Protein AF-A0AAE1IYV1-F1 (afdb_monomer_lite)

Secondary structure (DSSP, 8-state):
---EE--TT--TTGGGTS--HHHHHHHHHS---SS-PPPPSS--HHHHHHHHHH---HHHHS--SSEEE-TTT--EEETT---GGG--S--HHHHHHHTT--------GGGGHHHHHHHHH-TTSHHHHHHHHHHHHHHHHHHHHHHTTT--BEE-PPP----S------------B--

pLDDT: mean 78.92, std 19.43, range [24.09, 95.06]

Radius of gyration: 17.08 Å; chains: 1; bounding box: 41×39×44 Å

Foldseek 3Di:
DEDEDEQPALAPCLPVLDPLVVVVVCVVLWPDDPHAFDAAPPLADPQRVLCVFFVDHCVQQQPHHQWDADPPPRDIDHVPDDDCVRGDGAGNQRVQVVVVHHDDDDDDPLSHVLVVCCVVPNCNDPVSSVSSVVVSVVVVVVVVVCVVVLDWYFYHYHHGDPDDDDDDDRDDDGMTRHD

Organism: NCBI:txid499986

Sequence (179 aa):
MVLLISSDGFRFGYIFKTCTPIIHRLIANGTKTETGLILVFPSLTFPNHYTIVTSLCPTFHGITNNNFVDPQTSGFFSMAGHETKWWLGEPLSETLINSGLKAATYFWPDSEDHDHQGHKVGPDDPETTKAIAGIAKMIRRLIRGLELTGQMVCLQILKFPVSSNFTLYSVFKNFCVYW

Structure (mmCIF, N/CA/C/O backbone):
data_AF-A0AAE1IYV1-F1
#
_entry.id   AF-A0AAE1IYV1-F1
#
loop_
_atom_site.group_PDB
_atom_site.id
_atom_site.type_symbol
_atom_site.label_atom_id
_atom_site.label_alt_id
_atom_site.label_comp_id
_atom_site.label_asym_id
_atom_site.label_entity_id
_atom_site.label_seq_id
_atom_site.pdbx_PDB_ins_code
_atom_site.Cartn_x
_atom_site.Cartn_y
_atom_site.Cartn_z
_atom_site.occupancy
_atom_site.B_iso_or_equiv
_atom_site.auth_seq_id
_atom_site.auth_comp_id
_atom_site.auth_asym_id
_atom_site.auth_atom_id
_atom_site.pdbx_PDB_model_num
ATOM 1 N N . MET A 1 1 ? -15.039 13.092 0.451 1.00 71.94 1 MET A N 1
ATOM 2 C CA . MET A 1 1 ? -13.572 12.901 0.478 1.00 71.94 1 MET A CA 1
ATOM 3 C C . MET A 1 1 ? -13.298 11.411 0.502 1.00 71.94 1 MET A C 1
ATOM 5 O O . MET A 1 1 ? -14.019 10.710 1.197 1.00 71.94 1 MET A O 1
ATOM 9 N N . VAL A 1 2 ? -12.313 10.935 -0.255 1.00 78.00 2 VAL A N 1
ATOM 10 C CA . VAL A 1 2 ? -11.835 9.549 -0.175 1.00 78.00 2 VAL A CA 1
ATOM 11 C C . VAL A 1 2 ? -10.428 9.596 0.398 1.00 78.00 2 VAL A C 1
ATOM 13 O O . VAL A 1 2 ? -9.603 10.372 -0.074 1.00 78.00 2 VAL A O 1
ATOM 16 N N . LEU A 1 3 ? -10.176 8.793 1.426 1.00 80.31 3 LEU A N 1
ATOM 17 C CA . LEU A 1 3 ? -8.849 8.606 1.995 1.00 80.31 3 LEU A CA 1
ATOM 18 C C . LEU A 1 3 ? -8.496 7.137 1.843 1.00 80.31 3 LEU A C 1
ATOM 20 O O . LEU A 1 3 ? -9.166 6.319 2.463 1.00 80.31 3 LEU A O 1
ATOM 24 N N . LEU A 1 4 ? -7.481 6.841 1.032 1.00 81.25 4 LEU A N 1
ATOM 25 C CA . LEU A 1 4 ? -6.903 5.511 0.878 1.00 81.25 4 LEU A CA 1
ATOM 26 C C . LEU A 1 4 ? -5.701 5.395 1.817 1.00 81.25 4 LEU A C 1
ATOM 28 O O . LEU A 1 4 ? -4.737 6.145 1.690 1.00 81.25 4 LEU A O 1
ATOM 32 N N . ILE A 1 5 ? -5.767 4.464 2.763 1.00 82.75 5 ILE A N 1
ATOM 33 C CA . ILE A 1 5 ? -4.672 4.176 3.695 1.00 82.75 5 ILE A CA 1
ATOM 34 C C . ILE A 1 5 ? -4.176 2.778 3.379 1.00 82.75 5 ILE A C 1
ATOM 36 O O . ILE A 1 5 ? -4.977 1.850 3.435 1.00 82.75 5 ILE A O 1
ATOM 40 N N . SER A 1 6 ? -2.881 2.655 3.098 1.00 82.69 6 SER A N 1
ATOM 41 C CA . SER A 1 6 ? -2.164 1.384 3.029 1.00 82.69 6 SER A CA 1
ATOM 42 C C . SER A 1 6 ? -1.228 1.261 4.231 1.00 82.69 6 SER A C 1
ATOM 44 O O . SER A 1 6 ? -0.687 2.260 4.704 1.00 82.69 6 SER A O 1
ATOM 46 N N . SER A 1 7 ? -1.050 0.042 4.726 1.00 85.62 7 SER A N 1
ATOM 47 C CA . SER A 1 7 ? -0.043 -0.301 5.727 1.00 85.62 7 SER A CA 1
ATOM 48 C C . SER A 1 7 ? 0.743 -1.484 5.179 1.00 85.62 7 SER A C 1
ATOM 50 O O . SER A 1 7 ? 0.174 -2.567 4.995 1.00 85.62 7 SER A O 1
ATOM 52 N N . ASP A 1 8 ? 2.010 -1.242 4.844 1.00 83.62 8 ASP A N 1
ATOM 53 C CA . ASP A 1 8 ? 2.853 -2.229 4.168 1.00 83.62 8 ASP A CA 1
ATOM 54 C C . ASP A 1 8 ? 3.079 -3.446 5.062 1.00 83.62 8 ASP A C 1
ATOM 56 O O . ASP A 1 8 ? 3.122 -3.297 6.267 1.00 83.62 8 ASP A O 1
ATOM 60 N N . GLY A 1 9 ? 3.140 -4.663 4.539 1.00 80.94 9 GLY A N 1
ATOM 61 C CA . GLY A 1 9 ? 3.313 -5.866 5.367 1.00 80.94 9 GLY A CA 1
ATOM 62 C C . GLY A 1 9 ? 2.177 -6.221 6.348 1.00 80.94 9 GLY A C 1
ATOM 63 O O . GLY A 1 9 ? 2.358 -7.114 7.183 1.00 80.94 9 GLY A O 1
ATOM 64 N N . PHE A 1 10 ? 0.994 -5.577 6.314 1.00 85.56 10 PHE A N 1
ATOM 65 C CA . PHE A 1 10 ? -0.089 -5.847 7.289 1.00 85.56 10 PHE A CA 1
ATOM 66 C C . PHE A 1 10 ? -0.811 -7.188 7.042 1.00 85.56 10 PHE A C 1
ATOM 68 O O . PHE A 1 10 ? -1.956 -7.276 6.595 1.00 85.56 10 PHE A O 1
ATOM 75 N N . ARG A 1 11 ? -0.143 -8.292 7.367 1.00 83.50 11 ARG A N 1
ATOM 76 C CA . ARG A 1 11 ? -0.630 -9.649 7.109 1.00 83.50 11 ARG A CA 1
ATOM 77 C C . ARG A 1 11 ? -2.005 -9.925 7.737 1.00 83.50 11 ARG A C 1
ATOM 79 O O . ARG A 1 11 ? -2.317 -9.540 8.865 1.00 83.50 11 ARG A O 1
ATOM 86 N N . PHE A 1 12 ? -2.821 -10.697 7.014 1.00 79.69 12 PHE A N 1
ATOM 87 C CA . PHE A 1 12 ? -4.088 -11.210 7.535 1.00 79.69 12 PHE A CA 1
ATOM 88 C C . PHE A 1 12 ? -3.870 -11.958 8.858 1.00 79.69 12 PHE A C 1
ATOM 90 O O . PHE A 1 12 ? -2.997 -12.817 8.966 1.00 79.69 12 PHE A O 1
ATOM 97 N N . GLY A 1 13 ? -4.680 -11.623 9.858 1.00 83.38 13 GLY A N 1
ATOM 98 C CA . GLY A 1 13 ? -4.552 -12.145 11.215 1.00 83.38 13 GLY A CA 1
ATOM 99 C C . GLY A 1 13 ? -3.834 -11.204 12.184 1.00 83.38 13 GLY A C 1
ATOM 100 O O . GLY A 1 13 ? -4.029 -11.337 13.388 1.00 83.38 13 GLY A O 1
ATOM 101 N N . TYR A 1 14 ? -3.099 -10.193 11.701 1.00 86.62 14 TYR A N 1
ATOM 102 C CA . TYR A 1 14 ? -2.454 -9.198 12.573 1.00 86.62 14 TYR A CA 1
ATOM 103 C C . TYR A 1 14 ? -3.460 -8.413 13.418 1.00 86.62 14 TYR A C 1
ATOM 105 O O . TYR A 1 14 ? -3.175 -8.096 14.570 1.00 86.62 14 TYR A O 1
ATOM 113 N N . ILE A 1 15 ? -4.681 -8.214 12.910 1.00 85.69 15 ILE A N 1
ATOM 114 C CA . ILE A 1 15 ? -5.788 -7.623 13.678 1.00 85.69 15 ILE A CA 1
ATOM 115 C C . ILE A 1 15 ? -6.125 -8.399 14.963 1.00 85.69 15 ILE A C 1
ATOM 117 O O . ILE A 1 15 ? -6.674 -7.807 15.885 1.00 85.69 15 ILE A O 1
ATOM 121 N N . PHE A 1 16 ? -5.789 -9.692 15.035 1.00 86.88 16 PHE A N 1
ATOM 122 C CA . PHE A 1 16 ? -6.057 -10.559 16.187 1.00 86.88 16 PHE A CA 1
ATOM 123 C C . PHE A 1 16 ? -4.833 -10.768 17.089 1.00 86.88 16 PHE A C 1
ATOM 125 O O . PHE A 1 16 ? -4.967 -11.370 18.150 1.00 86.88 16 PHE A O 1
ATOM 132 N N . LYS A 1 17 ? -3.644 -10.281 16.700 1.00 86.56 17 LYS A N 1
ATOM 133 C CA . LYS A 1 17 ? -2.409 -10.448 17.491 1.00 86.56 17 LYS A CA 1
ATOM 134 C C . LYS A 1 17 ? -2.352 -9.559 18.722 1.00 86.56 17 LYS A C 1
ATOM 136 O O . LYS A 1 17 ? -1.657 -9.862 19.683 1.00 86.56 17 LYS A O 1
ATOM 141 N N . THR A 1 18 ? -3.055 -8.437 18.681 1.00 89.19 18 THR A N 1
ATOM 142 C CA . THR A 1 18 ? -3.088 -7.467 19.769 1.00 89.19 18 THR A CA 1
ATOM 143 C C . THR A 1 18 ? -4.432 -6.759 19.796 1.00 89.19 18 THR A C 1
ATOM 145 O O . THR A 1 18 ? -5.209 -6.812 18.841 1.00 89.19 18 THR A O 1
ATOM 148 N N . CYS A 1 19 ? -4.722 -6.082 20.901 1.00 88.50 19 CYS A N 1
ATOM 149 C CA . CYS A 1 19 ? -5.955 -5.328 21.051 1.00 88.50 19 CYS A CA 1
ATOM 150 C C . CYS A 1 19 ? -5.951 -4.120 20.099 1.00 88.50 19 CYS A C 1
ATOM 152 O O . CYS A 1 19 ? -5.308 -3.099 20.356 1.00 88.50 19 CYS A O 1
ATOM 154 N N . THR A 1 20 ? -6.705 -4.218 19.000 1.00 87.31 20 THR A N 1
ATOM 155 C CA . THR A 1 20 ? -6.838 -3.161 17.984 1.00 87.31 20 THR A CA 1
ATOM 156 C C . THR A 1 20 ? -8.271 -2.608 17.926 1.00 87.31 20 THR A C 1
ATOM 158 O O . THR A 1 20 ? -8.951 -2.687 16.903 1.00 87.31 20 THR A O 1
ATOM 161 N N . PRO A 1 21 ? -8.795 -1.994 19.005 1.00 89.00 21 PRO A N 1
ATOM 162 C CA . PRO A 1 21 ? -10.225 -1.697 19.112 1.00 89.00 21 PRO A CA 1
ATOM 163 C C . PRO A 1 21 ? -10.695 -0.652 18.091 1.00 89.00 21 PRO A C 1
ATOM 165 O O . PRO A 1 21 ? -11.855 -0.666 17.699 1.00 89.00 21 PRO A O 1
ATOM 168 N N . ILE A 1 22 ? -9.805 0.228 17.610 1.00 86.25 22 ILE A N 1
ATOM 169 C CA . ILE A 1 22 ? -10.142 1.143 16.512 1.00 86.25 22 ILE A CA 1
ATOM 170 C C . ILE A 1 22 ? -10.382 0.387 15.201 1.00 86.25 22 ILE A C 1
ATOM 172 O O . ILE A 1 22 ? -11.335 0.694 14.495 1.00 86.25 22 ILE A O 1
ATOM 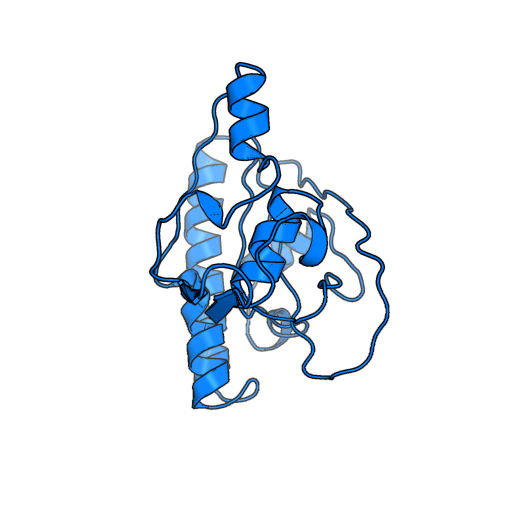176 N N . ILE A 1 23 ? -9.559 -0.622 14.903 1.00 84.19 23 ILE A N 1
ATOM 177 C CA . ILE A 1 23 ? -9.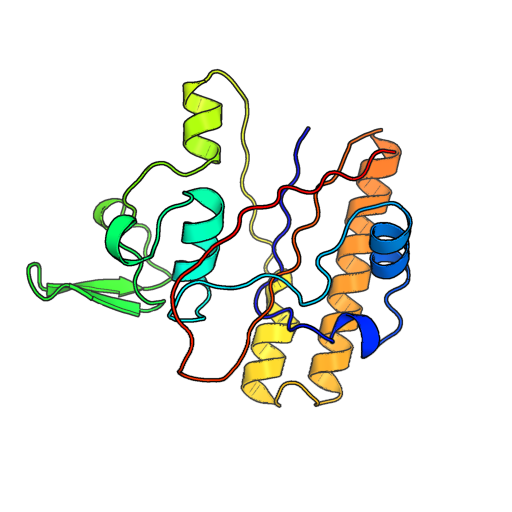681 -1.435 13.693 1.00 84.19 23 ILE A CA 1
ATOM 178 C C . ILE A 1 23 ? -10.941 -2.294 13.798 1.00 84.19 23 ILE A C 1
ATOM 180 O O . ILE A 1 23 ? -11.731 -2.327 12.861 1.00 84.19 23 ILE A O 1
ATOM 184 N N . HIS A 1 24 ? -11.202 -2.901 14.959 1.00 86.38 24 HIS A N 1
ATOM 185 C CA . HIS A 1 24 ? -12.451 -3.629 15.194 1.00 86.38 24 HIS A CA 1
ATOM 186 C C . HIS A 1 24 ? -13.691 -2.740 15.070 1.00 86.38 24 HIS A C 1
ATOM 188 O O . HIS A 1 24 ? -14.672 -3.171 14.474 1.00 86.38 24 HIS A O 1
ATOM 194 N N . ARG A 1 25 ? -13.645 -1.494 15.557 1.00 86.38 25 ARG A N 1
ATOM 195 C CA . ARG A 1 25 ? -14.738 -0.528 15.370 1.00 86.38 25 ARG A CA 1
ATOM 196 C C . ARG A 1 25 ? -14.950 -0.196 13.891 1.00 86.38 25 ARG A C 1
ATOM 198 O O . ARG A 1 25 ? -16.089 -0.160 13.444 1.00 86.38 25 ARG A O 1
ATOM 205 N N . LEU A 1 26 ? -13.872 0.012 13.130 1.00 83.81 26 LEU A N 1
ATOM 206 C CA . LEU A 1 26 ? -13.947 0.245 11.681 1.00 83.81 26 LEU A CA 1
ATOM 207 C C . LEU A 1 26 ? -14.519 -0.964 10.933 1.00 83.81 26 LEU A C 1
ATOM 209 O O . LEU A 1 26 ? -15.291 -0.786 10.002 1.00 83.81 26 LEU A O 1
ATOM 213 N N . ILE A 1 27 ? -14.177 -2.182 11.357 1.00 83.50 27 ILE A N 1
ATOM 214 C CA . ILE A 1 27 ? -14.740 -3.418 10.801 1.00 83.50 27 ILE A CA 1
ATOM 215 C C . ILE A 1 27 ? -16.230 -3.541 11.140 1.00 83.50 27 ILE A C 1
ATOM 217 O O . ILE A 1 27 ? -17.011 -3.894 10.266 1.00 83.50 27 ILE A O 1
ATOM 221 N N . ALA A 1 28 ? -16.619 -3.268 12.389 1.00 85.44 28 ALA A N 1
ATOM 222 C CA . ALA A 1 28 ? -17.998 -3.413 12.858 1.00 85.44 28 ALA A CA 1
ATOM 223 C C . ALA A 1 28 ? -18.953 -2.402 12.210 1.00 85.44 28 ALA A C 1
ATOM 225 O O . ALA A 1 28 ? -20.087 -2.748 11.896 1.00 85.44 28 ALA A O 1
ATOM 226 N N . ASN A 1 29 ? -18.481 -1.173 11.990 1.00 83.06 29 ASN A N 1
ATOM 227 C CA . ASN A 1 29 ? -19.274 -0.113 11.367 1.00 83.06 29 ASN A CA 1
ATOM 228 C C . ASN A 1 29 ? -19.102 -0.061 9.843 1.00 83.06 29 ASN A C 1
ATOM 230 O O . ASN A 1 29 ? -19.766 0.726 9.178 1.00 83.06 29 ASN A O 1
ATOM 234 N N . GLY A 1 30 ? -18.188 -0.861 9.298 1.00 78.88 30 GLY A N 1
ATOM 235 C CA . GLY A 1 30 ? -17.773 -0.812 7.907 1.00 78.88 30 GLY A CA 1
ATOM 236 C C . GLY A 1 30 ? -17.953 -2.126 7.173 1.00 78.88 30 GLY A C 1
ATOM 237 O O . GLY A 1 30 ? -18.760 -2.976 7.537 1.00 78.88 30 GLY A O 1
ATOM 238 N N . THR A 1 31 ? -17.171 -2.299 6.109 1.00 77.06 31 THR A N 1
ATOM 239 C CA . THR A 1 31 ? -17.090 -3.574 5.394 1.00 77.06 31 THR A CA 1
ATOM 240 C C . THR A 1 31 ? -15.667 -4.106 5.438 1.00 77.06 31 THR A C 1
ATOM 242 O O . THR A 1 31 ? -14.702 -3.347 5.371 1.00 77.06 31 THR A O 1
ATOM 245 N N . LYS A 1 32 ? -15.536 -5.429 5.532 1.00 76.88 32 LYS A N 1
ATOM 246 C CA . LYS A 1 32 ? -14.260 -6.137 5.424 1.00 76.88 32 LYS A CA 1
ATOM 247 C C . LYS A 1 32 ? -14.365 -7.275 4.418 1.00 76.88 32 LYS A C 1
ATOM 249 O O . LYS A 1 32 ? -15.438 -7.839 4.212 1.00 76.88 32 LYS A O 1
ATOM 254 N N . THR A 1 33 ? -13.232 -7.662 3.848 1.00 76.25 33 THR A N 1
ATOM 255 C CA . THR A 1 33 ? -13.120 -8.940 3.145 1.00 76.25 33 THR A CA 1
ATOM 256 C C . THR A 1 33 ? -13.034 -10.083 4.157 1.00 76.25 33 THR A C 1
ATOM 258 O O . THR A 1 33 ? -12.478 -9.931 5.248 1.00 76.25 33 THR A O 1
ATOM 261 N N . GLU A 1 34 ? -13.598 -11.241 3.816 1.00 73.50 34 GLU A N 1
ATOM 262 C CA . GLU A 1 34 ? -13.577 -12.417 4.693 1.00 73.50 34 GLU A CA 1
ATOM 263 C C . GLU A 1 34 ? -12.158 -12.984 4.842 1.00 73.50 34 GLU A C 1
ATOM 265 O O . GLU A 1 34 ? -11.707 -13.261 5.952 1.00 73.50 34 GLU A O 1
ATOM 270 N N . THR A 1 35 ? -11.426 -13.065 3.728 1.00 72.88 35 THR A N 1
ATOM 271 C CA . THR A 1 35 ? -10.120 -13.739 3.620 1.00 72.88 35 THR A CA 1
ATOM 272 C C . THR A 1 35 ? -8.941 -12.787 3.370 1.00 72.88 35 THR A C 1
ATOM 274 O O . THR A 1 35 ? -7.861 -13.221 2.938 1.00 72.88 35 THR A O 1
ATOM 277 N N . GLY A 1 36 ? -9.139 -11.486 3.603 1.00 73.62 36 GLY A N 1
ATOM 278 C CA . GLY A 1 36 ? -8.183 -10.434 3.246 1.00 73.62 36 GLY A CA 1
ATOM 279 C C . GLY A 1 36 ? -8.173 -10.102 1.746 1.00 73.62 36 GLY A C 1
ATOM 280 O O . GLY A 1 36 ? -8.914 -10.690 0.958 1.00 73.62 36 GLY A O 1
ATOM 281 N N . LEU A 1 37 ? -7.345 -9.131 1.356 1.00 75.69 37 LEU A N 1
ATOM 282 C CA . LEU A 1 37 ? -7.116 -8.760 -0.047 1.00 75.69 37 LEU A CA 1
ATOM 283 C C . LEU A 1 37 ? -6.256 -9.815 -0.765 1.00 75.69 37 LEU A C 1
ATOM 285 O O . LEU A 1 37 ? -5.375 -10.401 -0.146 1.00 75.69 37 LEU A O 1
ATOM 289 N N . ILE A 1 38 ? -6.475 -10.055 -2.057 1.00 81.44 38 ILE A N 1
ATOM 290 C CA . ILE A 1 38 ? -5.591 -10.899 -2.879 1.00 81.44 38 ILE A CA 1
ATOM 291 C C . ILE A 1 38 ? -4.633 -9.983 -3.647 1.00 81.44 38 ILE A C 1
ATOM 293 O O . ILE A 1 38 ? -5.079 -9.067 -4.332 1.00 81.44 38 ILE A O 1
ATOM 297 N N . LEU A 1 39 ? -3.331 -10.224 -3.492 1.00 76.94 39 LEU A N 1
ATOM 298 C CA . LEU A 1 39 ? -2.262 -9.470 -4.144 1.00 76.94 39 LEU A CA 1
ATOM 299 C C . LEU A 1 39 ? -1.995 -9.970 -5.563 1.00 76.94 39 LEU A C 1
ATOM 301 O O . LEU A 1 39 ? -2.292 -11.120 -5.898 1.00 76.94 39 LEU A O 1
ATOM 305 N N . VAL A 1 40 ? -1.364 -9.117 -6.364 1.00 85.19 40 VAL A N 1
ATOM 306 C CA . VAL A 1 40 ? -0.709 -9.555 -7.596 1.00 85.19 40 VAL A CA 1
ATOM 307 C C . VAL A 1 40 ? 0.640 -10.189 -7.268 1.00 85.19 40 VAL A C 1
ATOM 309 O O . VAL A 1 40 ? 1.281 -9.869 -6.264 1.00 85.19 40 VAL A O 1
ATOM 312 N N . PHE A 1 41 ? 1.081 -11.101 -8.130 1.00 85.38 41 PHE A N 1
ATOM 313 C CA . PHE A 1 41 ? 2.427 -11.648 -8.053 1.00 85.38 41 PHE A CA 1
ATOM 314 C C . PHE A 1 41 ? 3.425 -10.716 -8.769 1.00 85.38 41 PHE A C 1
ATOM 316 O O . PHE A 1 41 ? 3.126 -10.284 -9.885 1.00 85.38 41 PHE A O 1
ATOM 323 N N . PRO A 1 42 ? 4.611 -10.442 -8.188 1.00 88.94 42 PRO A N 1
ATOM 324 C CA . PRO A 1 42 ? 5.091 -10.904 -6.880 1.00 88.94 42 PRO A CA 1
ATOM 325 C C . PRO A 1 42 ? 4.491 -10.106 -5.710 1.00 88.94 42 PRO A C 1
ATOM 327 O O . PRO A 1 42 ? 4.161 -8.931 -5.854 1.00 88.94 42 PRO A O 1
ATOM 330 N N . SER A 1 43 ? 4.391 -10.728 -4.529 1.00 85.44 43 SER A N 1
ATOM 331 C CA . SER A 1 43 ? 3.856 -10.117 -3.299 1.00 85.44 43 SER A CA 1
ATOM 332 C C . SER A 1 43 ? 4.854 -9.147 -2.646 1.00 85.44 43 SER A C 1
ATOM 334 O O . SER A 1 43 ? 5.287 -9.357 -1.514 1.00 85.44 43 SER A O 1
ATOM 336 N N . LEU A 1 44 ? 5.258 -8.122 -3.394 1.00 88.31 44 LEU A N 1
ATOM 337 C CA . LEU A 1 44 ? 6.210 -7.083 -2.998 1.00 88.31 44 LEU A CA 1
ATOM 338 C C . LEU A 1 44 ? 5.525 -5.717 -2.903 1.00 88.31 44 LEU A C 1
ATOM 340 O O . LEU A 1 44 ? 4.515 -5.488 -3.579 1.00 88.31 44 LEU A O 1
ATOM 344 N N . THR A 1 45 ? 6.112 -4.816 -2.111 1.00 86.81 45 THR A N 1
ATOM 345 C CA . THR A 1 45 ? 5.610 -3.464 -1.831 1.00 86.81 45 THR A CA 1
ATOM 346 C C . THR A 1 45 ? 5.240 -2.699 -3.097 1.00 86.81 45 THR A C 1
ATOM 348 O O . THR A 1 45 ? 4.058 -2.442 -3.327 1.00 86.81 45 THR A O 1
ATOM 351 N N . PHE A 1 46 ? 6.217 -2.339 -3.933 1.00 90.12 46 PHE A N 1
ATOM 352 C CA . PHE A 1 46 ? 6.005 -1.416 -5.050 1.00 90.12 46 PHE A CA 1
ATOM 353 C C . PHE A 1 46 ? 5.083 -1.986 -6.137 1.00 90.12 46 PHE A C 1
ATOM 355 O O . PHE A 1 46 ? 4.142 -1.285 -6.516 1.00 90.12 46 PHE A O 1
ATOM 362 N N . PRO A 1 47 ? 5.252 -3.248 -6.592 1.00 91.19 47 PRO A N 1
ATOM 363 C CA . PRO A 1 47 ? 4.327 -3.852 -7.548 1.00 91.19 47 PRO A CA 1
ATOM 364 C C . PRO A 1 47 ? 2.870 -3.817 -7.071 1.00 91.19 47 PRO A C 1
ATOM 366 O O . PRO A 1 47 ? 1.987 -3.418 -7.825 1.00 91.19 47 PRO A O 1
ATOM 369 N N . ASN A 1 48 ? 2.604 -4.151 -5.803 1.00 88.94 48 ASN A N 1
ATOM 370 C CA . ASN A 1 48 ? 1.233 -4.193 -5.287 1.00 88.94 48 ASN A CA 1
ATOM 371 C C . ASN A 1 48 ? 0.646 -2.812 -4.995 1.00 88.94 48 ASN A C 1
ATOM 373 O O . ASN A 1 48 ? -0.510 -2.563 -5.338 1.00 88.94 48 ASN A O 1
ATOM 377 N N . HIS A 1 49 ? 1.419 -1.900 -4.400 1.00 87.94 49 HIS A N 1
ATOM 378 C CA . HIS A 1 49 ? 0.953 -0.533 -4.163 1.00 87.94 49 HIS A CA 1
ATOM 379 C C . HIS A 1 49 ? 0.613 0.162 -5.482 1.00 87.94 49 HIS A C 1
ATOM 381 O O . HIS A 1 49 ? -0.422 0.826 -5.574 1.00 87.94 49 HIS A O 1
ATOM 387 N N . TYR A 1 50 ? 1.429 -0.047 -6.519 1.00 91.69 50 TYR A N 1
ATOM 388 C CA . TYR A 1 50 ? 1.178 0.551 -7.822 1.00 91.69 50 TYR A CA 1
ATOM 389 C C . TYR A 1 50 ? 0.001 -0.106 -8.556 1.00 91.69 50 TYR A C 1
ATOM 391 O O . TYR A 1 50 ? -0.826 0.602 -9.132 1.00 91.69 50 TYR A O 1
ATOM 399 N N . THR A 1 51 ? -0.173 -1.427 -8.438 1.00 90.00 51 THR A N 1
ATOM 400 C CA . THR A 1 51 ? -1.389 -2.122 -8.902 1.00 90.00 51 THR A CA 1
ATOM 401 C C . THR A 1 51 ? -2.657 -1.539 -8.274 1.00 90.00 51 THR A C 1
ATOM 403 O O . THR A 1 51 ? -3.638 -1.315 -8.978 1.00 90.00 51 THR A O 1
ATOM 406 N N . ILE A 1 52 ? -2.666 -1.262 -6.964 1.00 88.31 52 ILE A N 1
ATOM 407 C CA . ILE A 1 52 ? -3.859 -0.738 -6.274 1.00 88.31 52 ILE A CA 1
ATOM 408 C C . ILE A 1 52 ? -4.283 0.616 -6.843 1.00 88.31 52 ILE A C 1
ATOM 410 O O . ILE A 1 52 ? -5.476 0.858 -7.013 1.00 88.31 52 ILE A O 1
ATOM 414 N N . VAL A 1 53 ? -3.322 1.492 -7.139 1.00 89.69 53 VAL A N 1
ATOM 415 C CA . VAL A 1 53 ? -3.629 2.849 -7.610 1.00 89.69 53 VAL A CA 1
ATOM 416 C C . VAL A 1 53 ? -3.828 2.938 -9.121 1.00 89.69 53 VAL A C 1
ATOM 418 O O . VAL A 1 53 ? -4.451 3.892 -9.562 1.00 89.69 53 VAL A O 1
ATOM 421 N N . THR A 1 54 ? -3.351 1.974 -9.913 1.00 90.38 54 THR A N 1
ATOM 422 C CA . THR A 1 54 ? -3.507 1.972 -11.387 1.00 90.38 54 THR A CA 1
ATOM 423 C C . THR A 1 54 ? -4.555 0.983 -11.894 1.00 90.38 54 THR A C 1
ATOM 425 O O . THR A 1 54 ? -4.994 1.078 -13.034 1.00 90.38 54 THR A O 1
ATOM 428 N N . SER A 1 55 ? -4.957 0.007 -11.075 1.00 91.12 55 SER A N 1
ATOM 429 C CA . SER A 1 55 ? -5.744 -1.164 -11.498 1.00 91.12 55 SER A CA 1
ATOM 430 C C . SER A 1 55 ? -5.091 -2.035 -12.581 1.00 91.12 55 SER A C 1
ATOM 432 O O . SER A 1 55 ? -5.757 -2.873 -13.188 1.00 91.12 55 SER A O 1
ATOM 434 N N . LEU A 1 56 ? -3.788 -1.876 -12.814 1.00 89.88 56 LEU A N 1
ATOM 435 C CA . LEU A 1 56 ? -3.016 -2.654 -13.780 1.00 89.88 56 LEU A CA 1
ATOM 436 C C . LEU A 1 56 ? -2.213 -3.750 -13.072 1.00 89.88 56 LEU A C 1
ATOM 438 O O . LEU A 1 56 ? -1.860 -3.608 -11.910 1.00 89.88 56 LEU A O 1
ATOM 442 N N . CYS A 1 57 ? -1.895 -4.845 -13.767 1.00 92.81 57 CYS A N 1
ATOM 443 C CA . CYS A 1 57 ? -0.937 -5.831 -13.250 1.00 92.81 57 CYS A CA 1
ATOM 444 C C . CYS A 1 57 ? 0.516 -5.363 -13.479 1.00 92.81 57 CYS A C 1
ATOM 446 O O . CYS A 1 57 ? 0.748 -4.546 -14.378 1.00 92.81 57 CYS A O 1
ATOM 448 N N . PRO A 1 58 ? 1.508 -5.951 -12.778 1.00 92.75 58 PRO A N 1
ATOM 449 C CA . PRO A 1 58 ? 2.919 -5.576 -12.895 1.00 92.75 58 PRO A CA 1
ATOM 450 C C . PRO A 1 58 ? 3.479 -5.524 -14.313 1.00 92.75 58 PRO A C 1
ATOM 452 O O . PRO A 1 58 ? 4.233 -4.616 -14.655 1.00 92.75 58 PRO A O 1
ATOM 455 N N . THR A 1 59 ? 3.049 -6.447 -15.171 1.00 91.56 59 THR A N 1
ATOM 456 C CA . THR A 1 59 ? 3.441 -6.494 -16.585 1.00 91.56 59 THR A CA 1
ATOM 457 C C . THR A 1 59 ? 2.944 -5.292 -17.395 1.00 91.56 59 THR A C 1
ATOM 459 O O . THR A 1 59 ? 3.575 -4.931 -18.381 1.00 91.56 59 THR A O 1
ATOM 462 N N . PHE A 1 60 ? 1.834 -4.665 -16.996 1.00 93.62 60 PHE A N 1
ATOM 463 C CA . PHE A 1 60 ? 1.233 -3.537 -17.716 1.00 93.62 60 PHE A CA 1
ATOM 464 C C . PHE A 1 60 ? 1.654 -2.179 -17.152 1.00 93.62 60 PHE A C 1
ATOM 466 O O . PHE A 1 60 ? 1.824 -1.238 -17.918 1.00 93.62 60 PHE A O 1
ATOM 473 N N . HIS A 1 61 ? 1.853 -2.071 -15.836 1.00 94.56 61 HIS A N 1
ATOM 474 C CA . HIS A 1 61 ? 2.294 -0.822 -15.207 1.00 94.56 61 HIS A CA 1
ATOM 475 C C . HIS A 1 61 ? 3.821 -0.695 -15.053 1.00 94.56 61 HIS A C 1
ATOM 477 O O . HIS A 1 61 ? 4.310 0.271 -14.474 1.00 94.56 61 HIS A O 1
ATOM 483 N N . GLY A 1 62 ? 4.596 -1.678 -15.522 1.00 93.44 62 GLY A N 1
ATOM 484 C CA . GLY A 1 62 ? 6.066 -1.632 -15.592 1.00 93.44 62 GLY A CA 1
ATOM 485 C C . GLY A 1 62 ? 6.801 -1.977 -14.289 1.00 93.44 62 GLY A C 1
ATOM 486 O O . GLY A 1 62 ? 7.889 -2.550 -14.324 1.00 93.44 62 GLY A O 1
ATOM 487 N N . ILE A 1 63 ? 6.204 -1.697 -13.130 1.00 94.69 63 ILE A N 1
ATOM 488 C CA . ILE A 1 63 ? 6.791 -2.003 -11.812 1.00 94.69 63 ILE A CA 1
ATOM 489 C C . ILE A 1 63 ? 6.668 -3.498 -11.456 1.00 94.69 63 ILE A C 1
ATOM 491 O O . ILE A 1 63 ? 5.696 -3.929 -10.840 1.00 94.69 63 ILE A O 1
ATOM 495 N N . THR A 1 64 ? 7.663 -4.304 -11.834 1.00 93.25 64 THR A N 1
ATOM 496 C CA . THR A 1 64 ? 7.647 -5.776 -11.654 1.00 93.25 64 THR A CA 1
ATOM 497 C C . THR A 1 64 ? 8.324 -6.276 -10.379 1.00 93.25 64 THR A C 1
ATOM 499 O O . THR A 1 64 ? 8.050 -7.390 -9.934 1.00 93.25 64 THR A O 1
ATOM 502 N N . ASN A 1 65 ? 9.185 -5.464 -9.766 1.00 93.62 65 ASN A N 1
ATOM 503 C CA . ASN A 1 65 ? 9.906 -5.783 -8.536 1.00 93.62 65 ASN A CA 1
ATOM 504 C C . ASN A 1 65 ? 10.230 -4.479 -7.779 1.00 93.62 65 ASN A C 1
ATOM 506 O O . ASN A 1 65 ? 10.172 -3.396 -8.360 1.00 93.62 65 ASN A O 1
ATOM 510 N N . ASN A 1 66 ? 10.600 -4.574 -6.502 1.00 90.75 66 ASN A N 1
ATOM 511 C CA . ASN A 1 66 ? 11.122 -3.441 -5.729 1.00 90.75 66 ASN A CA 1
ATOM 512 C C . ASN A 1 66 ? 12.474 -2.959 -6.286 1.00 90.75 66 ASN A C 1
ATOM 514 O O . ASN A 1 66 ? 12.785 -1.774 -6.221 1.00 90.75 66 ASN A O 1
ATOM 518 N N . ASN A 1 67 ? 13.262 -3.875 -6.858 1.00 93.06 67 ASN A N 1
ATOM 519 C CA . ASN A 1 67 ? 14.493 -3.562 -7.577 1.00 93.06 67 ASN A CA 1
ATOM 520 C C . ASN A 1 67 ? 14.609 -4.471 -8.804 1.00 93.06 67 ASN A C 1
ATOM 522 O O . ASN A 1 67 ? 14.432 -5.686 -8.681 1.00 93.06 67 ASN A O 1
ATOM 526 N N . PHE A 1 68 ? 14.904 -3.911 -9.974 1.00 94.06 68 PHE A N 1
ATOM 527 C CA . PHE A 1 68 ? 15.122 -4.694 -11.193 1.00 94.06 68 PHE A CA 1
ATOM 528 C C . PHE A 1 68 ? 16.010 -3.948 -12.188 1.00 94.06 68 PHE A C 1
ATOM 530 O O . PHE A 1 68 ? 16.176 -2.735 -12.111 1.00 94.06 68 PHE A O 1
ATOM 537 N N . VAL A 1 69 ? 16.583 -4.691 -13.132 1.00 94.81 69 VAL A N 1
ATOM 538 C CA . VAL A 1 69 ? 17.302 -4.138 -14.282 1.00 94.81 69 VAL A CA 1
ATOM 539 C C . VAL A 1 69 ? 16.447 -4.378 -15.516 1.00 94.81 69 VAL A C 1
ATOM 541 O O . VAL A 1 69 ? 15.973 -5.496 -15.721 1.00 94.81 69 VAL A O 1
ATOM 544 N N . ASP A 1 70 ? 16.255 -3.351 -16.335 1.00 93.00 70 ASP A N 1
ATOM 545 C CA . ASP A 1 70 ? 15.654 -3.521 -17.652 1.00 93.00 70 ASP A CA 1
ATOM 546 C C . ASP A 1 70 ? 16.674 -4.139 -18.617 1.00 93.00 70 ASP A C 1
ATOM 548 O O . ASP A 1 70 ? 17.706 -3.518 -18.887 1.00 93.00 70 ASP A O 1
ATOM 552 N N . PRO A 1 71 ? 16.408 -5.336 -19.168 1.00 91.75 71 PRO A N 1
ATOM 553 C CA . PRO A 1 71 ? 17.333 -5.991 -20.083 1.00 91.75 71 PRO A CA 1
ATOM 554 C C . PRO A 1 71 ? 17.533 -5.229 -21.401 1.00 91.75 71 PRO A C 1
ATOM 556 O O . PRO A 1 71 ? 18.543 -5.459 -22.063 1.00 91.75 71 PRO A O 1
ATOM 559 N N . GLN A 1 72 ? 16.611 -4.345 -21.805 1.00 91.81 72 GLN A N 1
ATOM 560 C CA . GLN A 1 72 ? 16.733 -3.609 -23.071 1.00 91.81 72 GLN A CA 1
ATOM 561 C C . GLN A 1 72 ? 17.575 -2.342 -22.926 1.00 91.81 72 GLN A C 1
ATOM 563 O O . GLN A 1 72 ? 18.474 -2.100 -23.729 1.00 91.81 72 GLN A O 1
ATOM 568 N N . THR A 1 73 ? 17.303 -1.532 -21.901 1.00 92.44 73 THR A N 1
ATOM 569 C CA . THR A 1 73 ? 18.016 -0.261 -21.688 1.00 92.44 73 THR A CA 1
ATOM 570 C C . THR A 1 73 ? 19.208 -0.375 -20.742 1.00 92.44 73 THR A C 1
ATOM 572 O O . THR A 1 73 ? 19.952 0.592 -20.590 1.00 92.44 73 THR A O 1
ATOM 575 N N . SER A 1 74 ? 19.394 -1.525 -20.081 1.00 92.88 74 SER A N 1
ATOM 576 C CA . SER A 1 74 ? 20.319 -1.694 -18.946 1.00 92.88 74 SER A CA 1
ATOM 577 C C . SER A 1 74 ? 20.063 -0.708 -17.793 1.00 92.88 74 SER A C 1
ATOM 579 O O . SER A 1 74 ? 20.924 -0.506 -16.936 1.00 92.88 74 SER A O 1
ATOM 581 N N . GLY A 1 75 ? 18.884 -0.077 -17.759 1.00 93.31 75 GLY A N 1
ATOM 582 C CA . GLY A 1 75 ? 18.483 0.824 -16.688 1.00 93.31 75 GLY A CA 1
ATOM 583 C C . GLY A 1 75 ? 18.193 0.056 -15.402 1.00 93.31 75 GLY A C 1
ATOM 584 O O . GLY A 1 75 ? 17.599 -1.017 -15.439 1.00 93.31 75 GLY A O 1
ATOM 585 N N . PHE A 1 76 ? 18.587 0.616 -14.260 1.00 94.12 76 PHE A N 1
ATOM 586 C CA . PHE A 1 76 ? 18.317 0.036 -12.949 1.00 94.12 76 PHE A CA 1
ATOM 587 C C . PHE A 1 76 ? 17.193 0.794 -12.245 1.00 94.12 76 PHE A C 1
ATOM 589 O O . PHE A 1 76 ? 17.282 2.004 -12.042 1.00 94.12 76 PHE A O 1
ATOM 596 N N . PHE A 1 77 ? 16.156 0.066 -11.848 1.00 94.75 77 PHE A N 1
ATOM 597 C CA . PHE A 1 77 ? 15.093 0.554 -10.988 1.00 94.75 77 PHE A CA 1
ATOM 598 C C . PHE A 1 77 ? 15.367 0.163 -9.536 1.00 94.75 77 PHE A C 1
ATOM 600 O O . PHE A 1 77 ? 15.694 -0.990 -9.244 1.00 94.75 77 PHE A O 1
ATOM 607 N N . SER A 1 78 ? 15.147 1.106 -8.621 1.00 93.25 78 SER A N 1
ATOM 608 C CA . SER A 1 78 ? 15.047 0.839 -7.186 1.00 93.25 78 SER A CA 1
ATOM 609 C C . SER A 1 78 ? 13.942 1.679 -6.566 1.00 93.25 78 SER A C 1
ATOM 611 O O . SER A 1 78 ? 13.572 2.721 -7.109 1.00 93.25 78 SER A O 1
ATOM 613 N N . MET A 1 79 ? 13.476 1.277 -5.385 1.00 85.06 79 MET A N 1
ATOM 614 C CA . MET A 1 79 ? 12.470 2.027 -4.623 1.00 85.06 79 MET A CA 1
ATOM 615 C C . MET A 1 79 ? 12.887 3.463 -4.266 1.00 85.06 79 MET A C 1
ATOM 617 O O . MET A 1 79 ? 12.030 4.300 -4.003 1.00 85.06 79 MET A O 1
ATOM 621 N N . ALA A 1 80 ? 14.190 3.757 -4.258 1.00 85.31 80 ALA A N 1
ATOM 622 C CA . ALA A 1 80 ? 14.720 5.100 -4.028 1.00 85.31 80 ALA A CA 1
ATOM 623 C C . ALA A 1 80 ? 14.775 5.958 -5.310 1.00 85.31 80 ALA A C 1
ATOM 625 O O . ALA A 1 80 ? 15.120 7.136 -5.255 1.00 85.31 80 ALA A O 1
ATOM 626 N N . GLY A 1 81 ? 14.490 5.369 -6.474 1.00 83.69 81 GLY A N 1
ATOM 627 C CA . GLY A 1 81 ? 14.528 6.046 -7.764 1.00 83.69 81 GLY A CA 1
ATOM 628 C C . GLY A 1 81 ? 13.269 6.871 -8.038 1.00 83.69 81 GLY A C 1
ATOM 629 O O . GLY A 1 81 ? 12.154 6.460 -7.728 1.00 83.69 81 GLY A O 1
ATOM 630 N N . HIS A 1 82 ? 13.446 8.019 -8.696 1.00 83.62 82 HIS A N 1
ATOM 631 C CA . HIS A 1 82 ? 12.358 8.939 -9.064 1.00 83.62 82 HIS A CA 1
ATOM 632 C C . HIS A 1 82 ? 12.174 9.094 -10.582 1.00 83.62 82 HIS A C 1
ATOM 634 O O . HIS A 1 82 ? 11.473 9.993 -11.041 1.00 83.62 82 HIS A O 1
ATOM 640 N N . GLU A 1 83 ? 12.819 8.248 -11.387 1.00 90.00 83 GLU A N 1
ATOM 641 C CA . GLU A 1 83 ? 12.733 8.351 -12.843 1.00 90.00 83 GLU A CA 1
ATOM 642 C C . GLU A 1 83 ? 11.331 7.963 -13.332 1.00 90.00 83 GLU A C 1
ATOM 644 O O . GLU A 1 83 ? 10.874 6.840 -13.120 1.00 90.00 83 GLU A O 1
ATOM 649 N N . THR A 1 84 ? 10.663 8.876 -14.035 1.00 90.06 84 THR A N 1
ATOM 650 C CA . THR A 1 84 ? 9.276 8.708 -14.503 1.00 90.06 84 THR A CA 1
ATOM 651 C C . THR A 1 84 ? 9.107 7.588 -15.528 1.00 90.06 84 THR A C 1
ATOM 653 O O . THR A 1 84 ? 8.044 6.983 -15.591 1.00 90.06 84 THR A O 1
ATOM 656 N N . LYS A 1 85 ? 10.162 7.255 -16.286 1.00 92.69 85 LYS A N 1
ATOM 657 C CA . LYS A 1 85 ? 10.150 6.234 -17.352 1.00 92.69 85 LYS A CA 1
ATOM 658 C C . LYS A 1 85 ? 9.688 4.841 -16.896 1.00 92.69 85 LYS A C 1
ATOM 660 O O . LYS A 1 85 ? 9.250 4.051 -17.723 1.00 92.69 85 LYS A O 1
ATOM 665 N N . TRP A 1 86 ? 9.816 4.537 -15.604 1.00 93.56 86 TRP A N 1
ATOM 666 C CA . TRP A 1 86 ? 9.461 3.239 -15.024 1.00 93.56 86 TRP A CA 1
ATOM 667 C C . TRP A 1 86 ? 7.970 3.095 -14.700 1.00 93.56 86 TRP A C 1
ATOM 669 O O . TRP A 1 86 ? 7.475 1.977 -14.570 1.00 93.56 86 TRP A O 1
ATOM 679 N N . TRP A 1 87 ? 7.263 4.214 -14.557 1.00 92.75 87 TRP A N 1
ATOM 680 C CA . TRP A 1 87 ? 5.908 4.281 -14.019 1.00 92.75 87 TRP A CA 1
ATOM 681 C C . TRP A 1 87 ? 4.903 4.388 -15.164 1.00 92.75 87 TRP A C 1
ATOM 683 O O . TRP A 1 87 ? 4.603 5.482 -15.641 1.00 92.75 87 TRP A O 1
ATOM 693 N N . LEU A 1 88 ? 4.431 3.237 -15.646 1.00 94.19 88 LEU A N 1
ATOM 694 C CA . LEU A 1 88 ? 3.483 3.170 -16.757 1.00 94.19 88 LEU A CA 1
ATOM 695 C C . LEU A 1 88 ? 2.034 3.129 -16.260 1.00 94.19 88 LEU A C 1
ATOM 697 O O . LEU A 1 88 ? 1.739 2.646 -15.168 1.00 94.19 88 LEU A O 1
ATOM 701 N N . GLY A 1 89 ? 1.112 3.552 -17.122 1.00 93.62 89 GLY A N 1
ATOM 702 C CA . GLY A 1 89 ? -0.302 3.667 -16.779 1.00 93.62 89 GLY A CA 1
ATOM 703 C C . GLY A 1 89 ? -0.619 4.966 -16.043 1.00 93.62 89 GLY A C 1
ATOM 704 O O . GLY A 1 89 ? 0.235 5.832 -15.871 1.00 93.62 89 GLY A O 1
ATOM 705 N N . GLU A 1 90 ? -1.877 5.111 -15.637 1.00 93.75 90 GLU A N 1
ATOM 706 C CA . GLU A 1 90 ? -2.370 6.321 -14.985 1.00 93.75 90 GLU A CA 1
ATOM 707 C C . GLU A 1 90 ? -2.779 5.993 -13.542 1.00 93.75 90 GLU A C 1
ATOM 709 O O . GLU A 1 90 ? -3.712 5.213 -13.331 1.00 93.75 90 GLU A O 1
ATOM 714 N N . PRO A 1 91 ? -2.071 6.515 -12.523 1.00 90.94 91 PRO A N 1
ATOM 715 C CA . PRO A 1 91 ? -2.468 6.309 -11.140 1.00 90.94 91 PRO A CA 1
ATOM 716 C C . PRO A 1 91 ? -3.712 7.139 -10.810 1.00 90.94 91 PRO A C 1
ATOM 718 O O . PRO A 1 91 ? -3.897 8.243 -11.316 1.00 90.94 91 PRO A O 1
ATOM 721 N N . LEU A 1 92 ? -4.517 6.651 -9.866 1.00 87.44 92 LEU A N 1
ATOM 722 C CA . LEU A 1 92 ? -5.773 7.263 -9.431 1.00 87.44 92 LEU A CA 1
ATOM 723 C C . LEU A 1 92 ? -5.649 8.763 -9.121 1.00 87.44 92 LEU A C 1
ATOM 725 O O . LEU A 1 92 ? -6.560 9.528 -9.421 1.00 87.44 92 LEU A O 1
ATOM 729 N N . SER A 1 93 ? -4.537 9.197 -8.521 1.00 87.31 93 SER A N 1
ATOM 730 C CA . SER A 1 93 ? -4.295 10.615 -8.233 1.00 87.31 93 SER A CA 1
ATOM 731 C C . SER A 1 93 ? -4.235 11.469 -9.498 1.00 87.31 93 SER A C 1
ATOM 733 O O . SER A 1 93 ? -4.816 12.550 -9.516 1.00 87.31 93 SER A O 1
ATOM 735 N N . GLU A 1 94 ? -3.571 10.972 -10.540 1.00 92.12 94 GLU A N 1
ATOM 736 C CA . GLU A 1 94 ? -3.442 11.647 -11.832 1.00 92.12 94 GLU A CA 1
ATOM 737 C C . GLU A 1 94 ? -4.803 11.696 -12.533 1.00 92.12 94 GLU A C 1
ATOM 739 O O . GLU A 1 94 ? -5.251 12.771 -12.924 1.00 92.12 94 GLU A O 1
ATOM 744 N N . THR A 1 95 ? -5.543 10.581 -12.541 1.00 91.44 95 THR A N 1
ATOM 745 C CA . THR A 1 95 ? -6.912 10.522 -13.085 1.00 91.44 95 THR A CA 1
ATOM 746 C C . THR A 1 95 ? -7.849 11.529 -12.425 1.00 91.44 95 THR A C 1
ATOM 748 O O . THR A 1 95 ? -8.647 12.185 -13.102 1.00 91.44 95 THR A O 1
ATOM 751 N N . LEU A 1 96 ? -7.762 11.683 -11.101 1.00 90.69 96 LEU A N 1
ATOM 752 C CA . LEU A 1 96 ? -8.553 12.669 -10.366 1.00 90.69 96 LEU A CA 1
ATOM 753 C C . LEU A 1 96 ? -8.169 14.100 -10.763 1.00 90.69 96 LEU A C 1
ATOM 755 O O . LEU A 1 96 ? -9.063 14.900 -11.038 1.00 90.69 96 LEU A O 1
ATOM 759 N N . ILE A 1 97 ? -6.871 14.409 -10.833 1.00 92.88 97 ILE A N 1
ATOM 760 C CA . ILE A 1 97 ? -6.369 15.734 -11.230 1.00 92.88 97 ILE A CA 1
ATOM 761 C C . ILE A 1 97 ? -6.798 16.074 -12.661 1.00 92.88 97 ILE A C 1
ATOM 763 O O . ILE A 1 97 ? -7.360 17.148 -12.890 1.00 92.88 97 ILE A O 1
ATOM 767 N N . ASN A 1 98 ? -6.641 15.136 -13.596 1.00 94.81 98 ASN A N 1
ATOM 768 C CA . ASN A 1 98 ? -7.062 15.278 -14.992 1.00 94.81 98 ASN A CA 1
ATOM 769 C C . ASN A 1 98 ? -8.578 15.463 -15.138 1.00 94.81 98 ASN A C 1
ATOM 771 O O . ASN A 1 98 ? -9.041 16.144 -16.052 1.00 94.81 98 ASN A O 1
ATOM 775 N N . SER A 1 99 ? -9.359 14.923 -14.200 1.00 95.06 99 SER A N 1
ATOM 776 C CA . SER A 1 99 ? -10.814 15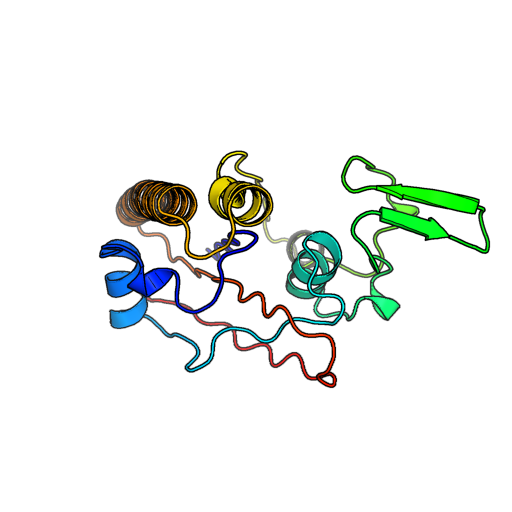.110 -14.128 1.00 95.06 99 SER A CA 1
ATOM 777 C C . SER A 1 99 ? -11.237 16.399 -13.403 1.00 95.06 99 SER A C 1
ATOM 779 O O . SER A 1 99 ? -12.423 16.595 -13.136 1.00 95.06 99 SER A O 1
ATOM 781 N N . GLY A 1 100 ? -10.295 17.279 -13.044 1.00 95.06 100 GLY A N 1
ATOM 782 C CA . GLY A 1 100 ? -10.565 18.540 -12.345 1.00 95.06 100 GLY A CA 1
ATOM 783 C C . GLY A 1 100 ? -10.789 18.403 -10.832 1.00 95.06 100 GLY A C 1
ATOM 784 O O . GLY A 1 100 ? -11.257 19.346 -10.189 1.00 95.06 100 GLY A O 1
ATOM 785 N N . LEU A 1 101 ? -10.469 17.248 -10.244 1.00 93.00 101 LEU A N 1
ATOM 786 C CA . LEU A 1 101 ? -10.556 16.991 -8.805 1.00 93.00 101 LEU A CA 1
ATOM 787 C C . LEU A 1 101 ? -9.192 17.181 -8.126 1.00 93.00 101 LEU A C 1
ATOM 789 O O . LEU A 1 101 ? -8.141 17.185 -8.755 1.00 93.00 101 LEU A O 1
ATOM 793 N N . LYS A 1 102 ? -9.196 17.344 -6.800 1.00 89.19 102 LYS A N 1
ATOM 794 C CA . LYS A 1 102 ? -7.963 17.467 -6.008 1.00 89.19 102 LYS A CA 1
ATOM 795 C C . LYS A 1 102 ? -7.542 16.100 -5.473 1.00 89.19 102 LYS A C 1
ATOM 797 O O . LYS A 1 102 ? -8.366 15.399 -4.888 1.00 89.19 102 LYS A O 1
ATOM 802 N N . ALA A 1 103 ? -6.259 15.776 -5.598 1.00 87.69 103 ALA A N 1
ATOM 803 C CA . ALA A 1 103 ? -5.646 14.587 -5.014 1.00 87.69 103 ALA A CA 1
ATOM 804 C C . ALA A 1 103 ? -4.357 14.958 -4.267 1.00 87.69 103 ALA A C 1
ATOM 806 O O . ALA A 1 103 ? -3.673 15.914 -4.627 1.00 87.69 103 ALA A O 1
ATOM 807 N N . ALA A 1 104 ? -4.041 14.207 -3.214 1.00 87.81 104 ALA A N 1
ATOM 808 C CA . ALA A 1 104 ? -2.798 14.337 -2.463 1.00 87.81 104 ALA A CA 1
ATOM 809 C C . ALA A 1 104 ? -2.329 12.951 -2.012 1.00 87.81 104 ALA A C 1
ATOM 811 O O . ALA A 1 104 ? -3.143 12.108 -1.631 1.00 87.81 104 ALA A O 1
ATOM 812 N N . THR A 1 105 ? -1.017 12.732 -2.038 1.00 84.81 105 THR A N 1
ATOM 813 C CA . THR A 1 105 ? -0.367 11.492 -1.603 1.00 84.81 105 THR A CA 1
ATOM 814 C C . THR A 1 105 ? 0.599 11.800 -0.472 1.00 84.81 105 THR A C 1
ATOM 816 O O . THR A 1 105 ? 1.343 12.778 -0.543 1.00 84.81 105 THR A O 1
ATOM 819 N N . TYR A 1 106 ? 0.611 10.969 0.565 1.00 85.31 106 TYR A N 1
ATOM 820 C CA . TYR A 1 106 ? 1.520 11.130 1.693 1.00 85.31 106 TYR A CA 1
ATOM 821 C C . TYR A 1 106 ? 2.016 9.768 2.161 1.00 85.31 106 TYR A C 1
ATOM 823 O O . TYR A 1 106 ? 1.215 8.856 2.365 1.00 85.31 106 TYR A O 1
ATOM 831 N N . PHE A 1 107 ? 3.328 9.649 2.345 1.00 80.56 107 PHE A N 1
ATOM 832 C CA . PHE A 1 107 ? 3.955 8.476 2.936 1.00 80.56 107 PHE A CA 1
ATOM 833 C C . PHE A 1 107 ? 4.316 8.774 4.390 1.00 80.56 107 PHE A C 1
ATOM 835 O O . PHE A 1 107 ? 4.982 9.770 4.674 1.00 80.56 107 PHE A O 1
ATOM 842 N N . TRP A 1 108 ? 3.865 7.920 5.309 1.00 71.31 108 TRP A N 1
ATOM 843 C CA . TRP A 1 108 ? 4.187 8.039 6.727 1.00 71.31 108 TRP A CA 1
ATOM 844 C C . TRP A 1 108 ? 5.333 7.069 7.056 1.00 71.31 108 TRP A C 1
ATOM 846 O O . TRP A 1 108 ? 5.101 5.863 6.990 1.00 71.31 108 TRP A O 1
ATOM 856 N N . PRO A 1 109 ? 6.523 7.548 7.468 1.00 62.75 109 PRO A N 1
ATOM 857 C CA . PRO A 1 109 ? 7.702 6.700 7.697 1.00 62.75 109 PRO A CA 1
ATOM 858 C C . PRO A 1 109 ? 7.487 5.494 8.633 1.00 62.75 109 PRO A C 1
ATOM 860 O O . PRO A 1 109 ? 8.030 4.430 8.398 1.00 62.75 109 PRO A O 1
ATOM 863 N N . ASP A 1 110 ? 6.640 5.614 9.656 1.00 73.19 110 ASP A N 1
ATOM 864 C CA . ASP A 1 110 ? 6.328 4.520 10.593 1.00 73.19 110 ASP A CA 1
ATOM 865 C C . ASP A 1 110 ? 5.234 3.543 10.104 1.00 73.19 110 ASP A C 1
ATOM 867 O O . ASP A 1 110 ? 4.864 2.615 10.823 1.00 73.19 110 ASP A O 1
ATOM 871 N N . SER A 1 111 ? 4.648 3.750 8.918 1.00 69.75 111 SER A N 1
ATOM 872 C CA . SER A 1 111 ? 3.540 2.909 8.417 1.00 69.75 111 SER A CA 1
ATOM 873 C C . SER A 1 111 ? 3.960 1.510 7.945 1.00 69.75 111 SER A C 1
ATOM 875 O O . SER A 1 111 ? 3.088 0.662 7.724 1.00 69.75 111 SER A O 1
ATOM 877 N N . GLU A 1 112 ? 5.271 1.283 7.844 1.00 73.12 112 GLU A N 1
ATOM 878 C CA . GLU A 1 112 ? 5.938 0.043 7.428 1.00 73.12 112 GLU A CA 1
ATOM 879 C C . GLU A 1 112 ? 6.683 -0.661 8.581 1.00 73.12 112 GLU A C 1
ATOM 881 O O . GLU A 1 112 ? 7.322 -1.687 8.370 1.00 73.12 112 GLU A O 1
ATOM 886 N N . ASP A 1 113 ? 6.625 -0.145 9.818 1.00 82.44 113 ASP A N 1
ATOM 887 C CA . ASP A 1 113 ? 7.466 -0.659 10.915 1.00 82.44 113 ASP A CA 1
ATOM 888 C C . ASP A 1 113 ? 7.233 -2.154 11.196 1.00 82.44 113 ASP A C 1
ATOM 890 O O . ASP A 1 113 ? 8.183 -2.905 11.381 1.00 82.44 113 ASP A O 1
ATOM 894 N N . HIS A 1 114 ? 5.992 -2.641 11.164 1.00 79.31 114 HIS A N 1
ATOM 895 C CA . HIS A 1 114 ? 5.697 -4.073 11.338 1.00 79.31 114 HIS A CA 1
ATOM 896 C C . HIS A 1 114 ? 6.126 -4.938 10.152 1.00 79.31 114 HIS A C 1
ATOM 898 O O . HIS A 1 114 ? 6.341 -6.132 10.357 1.00 79.31 114 HIS A O 1
ATOM 904 N N . ASP A 1 115 ? 6.251 -4.378 8.950 1.00 82.19 115 ASP A N 1
ATOM 905 C CA . ASP A 1 115 ? 6.878 -5.067 7.820 1.00 82.19 115 ASP A CA 1
ATOM 906 C C . ASP A 1 115 ? 8.377 -5.236 8.087 1.00 82.19 115 ASP A C 1
ATOM 908 O O . ASP A 1 115 ? 8.901 -6.352 8.072 1.00 82.19 115 ASP A O 1
ATOM 912 N N . HIS A 1 116 ? 9.042 -4.155 8.503 1.00 83.38 116 HIS A N 1
ATOM 913 C CA . HIS A 1 116 ? 10.456 -4.173 8.883 1.00 83.38 116 HIS A CA 1
ATOM 914 C C . HIS A 1 116 ? 10.745 -5.115 10.055 1.00 83.38 116 HIS A C 1
ATOM 916 O O . HIS A 1 116 ? 11.686 -5.911 9.999 1.00 83.38 116 HIS A O 1
ATOM 922 N N . GLN A 1 117 ? 9.933 -5.071 11.118 1.00 85.69 117 GLN A N 1
ATOM 923 C CA . GLN A 1 117 ? 10.043 -6.029 12.222 1.00 85.69 117 GLN A CA 1
ATOM 924 C C . GLN A 1 117 ? 9.750 -7.449 11.730 1.00 85.69 117 GLN A C 1
ATOM 926 O O . GLN A 1 117 ? 10.521 -8.364 12.014 1.00 85.69 117 GLN A O 1
ATOM 931 N N . GLY A 1 118 ? 8.709 -7.637 10.917 1.00 84.62 118 GLY A N 1
ATOM 932 C CA . GLY A 1 118 ? 8.377 -8.927 10.319 1.00 84.62 118 GLY A CA 1
ATOM 933 C C . GLY A 1 118 ? 9.536 -9.532 9.522 1.00 84.62 118 GLY A C 1
ATOM 934 O O . GLY A 1 118 ? 9.772 -10.737 9.616 1.00 84.62 118 GLY A O 1
ATOM 935 N N . HIS A 1 119 ? 10.303 -8.709 8.806 1.00 85.25 119 HIS A N 1
ATOM 936 C CA . HIS A 1 119 ? 11.512 -9.123 8.094 1.00 85.25 119 HIS A CA 1
ATOM 937 C C . HIS A 1 119 ? 12.690 -9.458 9.016 1.00 85.25 119 HIS A C 1
ATOM 939 O O . HIS A 1 119 ? 13.458 -10.370 8.710 1.00 85.25 119 HIS A O 1
ATOM 945 N N . LYS A 1 120 ? 12.844 -8.742 10.134 1.00 89.06 120 LYS A N 1
ATOM 946 C CA . LYS A 1 120 ? 13.954 -8.938 11.081 1.00 89.06 120 LYS A CA 1
ATOM 947 C C . LYS A 1 120 ? 13.762 -10.128 12.008 1.00 89.06 120 LYS A C 1
ATOM 949 O O . LYS A 1 120 ? 14.690 -10.906 12.205 1.00 89.06 120 LYS A O 1
ATOM 954 N N . VAL A 1 121 ? 12.590 -10.210 12.628 1.00 90.69 121 VAL A N 1
ATOM 955 C CA . VAL A 1 121 ? 12.307 -11.131 13.739 1.00 90.69 121 VAL A CA 1
ATOM 956 C C . VAL A 1 121 ? 11.233 -12.160 13.394 1.00 90.69 121 VAL A C 1
ATOM 958 O O . VAL A 1 121 ? 11.042 -13.133 14.115 1.00 90.69 121 VAL A O 1
ATOM 961 N N . GLY A 1 122 ? 10.568 -12.000 12.251 1.00 89.44 122 GLY A N 1
ATOM 962 C CA . GLY A 1 122 ? 9.492 -12.875 11.818 1.00 89.44 122 GLY A CA 1
ATOM 963 C C . GLY A 1 122 ? 8.109 -12.351 12.214 1.00 89.44 122 GLY A C 1
ATOM 964 O O . GLY A 1 122 ? 7.955 -11.484 13.079 1.00 89.44 122 GLY A O 1
ATOM 965 N N . PRO A 1 123 ? 7.053 -12.878 11.574 1.00 89.06 123 PRO A N 1
ATOM 966 C CA . PRO A 1 123 ? 5.707 -12.352 11.738 1.00 89.06 123 PRO A CA 1
ATOM 967 C C . PRO A 1 123 ? 5.163 -12.559 13.155 1.00 89.06 123 PRO A C 1
ATOM 969 O O . PRO A 1 123 ? 4.397 -11.727 13.634 1.00 89.06 123 PRO A O 1
ATOM 972 N N . ASP A 1 124 ? 5.504 -13.666 13.814 1.00 91.50 124 ASP A N 1
ATOM 973 C CA . ASP A 1 124 ? 4.907 -14.096 15.088 1.00 91.50 124 ASP A CA 1
ATOM 974 C C . ASP A 1 124 ? 5.691 -13.642 16.330 1.00 91.50 124 ASP A C 1
ATOM 976 O O . ASP A 1 124 ? 5.311 -13.970 17.451 1.00 91.50 124 ASP A O 1
ATOM 980 N N . ASP A 1 125 ? 6.738 -12.841 16.136 1.00 93.25 125 ASP A N 1
ATOM 981 C CA . ASP A 1 125 ? 7.552 -12.298 17.218 1.00 93.25 125 ASP A CA 1
ATOM 982 C C . ASP A 1 125 ? 6.813 -11.199 18.027 1.00 93.25 125 ASP A C 1
ATOM 984 O O . ASP A 1 125 ? 6.005 -10.432 17.469 1.00 93.25 125 ASP A O 1
ATOM 988 N N . PRO A 1 126 ? 7.068 -11.079 19.346 1.00 94.38 126 PRO A N 1
ATOM 989 C CA . PRO A 1 126 ? 6.522 -10.002 20.170 1.00 94.38 126 PRO A CA 1
ATOM 990 C C . PRO A 1 126 ? 6.825 -8.584 19.664 1.00 94.38 126 PRO A C 1
ATOM 992 O O . PRO A 1 126 ? 5.951 -7.717 19.775 1.00 94.38 126 PRO A O 1
ATOM 995 N N . GLU A 1 127 ? 7.997 -8.323 19.076 1.00 92.38 127 GLU A N 1
ATOM 996 C CA . GLU A 1 127 ? 8.323 -6.994 18.538 1.00 92.38 127 GLU A CA 1
ATOM 997 C C . GLU A 1 127 ? 7.469 -6.663 17.302 1.00 92.38 127 GLU A C 1
ATOM 999 O O . GLU A 1 127 ? 6.967 -5.543 17.188 1.00 92.38 127 GLU A O 1
ATOM 1004 N N . THR A 1 128 ? 7.158 -7.646 16.449 1.00 90.00 128 THR A N 1
ATOM 1005 C CA . THR A 1 128 ? 6.180 -7.468 15.358 1.00 90.00 128 THR A CA 1
ATOM 1006 C C . THR A 1 128 ? 4.785 -7.163 15.913 1.00 90.00 128 THR A C 1
ATOM 1008 O O . THR A 1 128 ? 4.088 -6.268 15.430 1.00 90.00 128 THR A O 1
ATOM 1011 N N . THR A 1 129 ? 4.376 -7.844 16.989 1.00 92.56 129 THR A N 1
ATOM 1012 C CA . THR A 1 129 ? 3.089 -7.584 17.666 1.00 92.56 129 THR A CA 1
ATOM 1013 C C . THR A 1 129 ? 3.010 -6.168 18.247 1.00 92.56 129 THR A C 1
ATOM 1015 O O . THR A 1 129 ? 1.966 -5.508 18.183 1.00 92.56 129 THR A O 1
ATOM 1018 N N . LYS A 1 130 ? 4.124 -5.667 18.779 1.00 92.94 130 LYS A N 1
ATOM 1019 C CA . LYS A 1 130 ? 4.256 -4.304 19.302 1.00 92.94 130 LYS A CA 1
ATOM 1020 C C . LYS A 1 130 ? 4.219 -3.252 18.190 1.00 92.94 130 LYS A C 1
ATOM 1022 O O . LYS A 1 130 ? 3.527 -2.246 18.359 1.00 92.94 130 LYS A O 1
ATOM 1027 N N . ALA A 1 131 ? 4.859 -3.504 17.049 1.00 90.38 131 ALA A N 1
ATOM 1028 C CA . ALA A 1 131 ? 4.773 -2.635 15.872 1.00 90.38 131 ALA A CA 1
ATOM 1029 C C . ALA A 1 131 ? 3.323 -2.518 15.357 1.00 90.38 131 ALA A C 1
ATOM 1031 O O . ALA A 1 131 ? 2.808 -1.414 15.159 1.00 90.38 131 ALA A O 1
ATOM 1032 N N . ILE A 1 132 ? 2.592 -3.641 15.286 1.00 89.56 132 ILE A N 1
ATOM 1033 C CA . ILE A 1 132 ? 1.156 -3.657 14.940 1.00 89.56 132 ILE A CA 1
ATOM 1034 C C . ILE A 1 132 ? 0.334 -2.795 15.917 1.00 89.56 132 ILE A C 1
ATOM 1036 O O . ILE A 1 132 ? -0.552 -2.038 15.503 1.00 89.56 132 ILE A O 1
ATOM 1040 N N . ALA A 1 133 ? 0.627 -2.867 17.220 1.00 91.00 133 ALA A N 1
ATOM 1041 C CA . ALA A 1 133 ? -0.036 -2.028 18.219 1.00 91.00 133 ALA A CA 1
ATOM 1042 C C . ALA A 1 133 ? 0.266 -0.528 18.011 1.00 91.00 133 ALA A C 1
ATOM 1044 O O . ALA A 1 133 ? -0.627 0.314 18.180 1.00 91.00 133 ALA A O 1
ATOM 1045 N N . GLY A 1 134 ? 1.494 -0.192 17.602 1.00 90.25 134 GLY A N 1
ATOM 1046 C CA . GLY A 1 134 ? 1.897 1.162 17.211 1.00 90.25 134 GLY A CA 1
ATOM 1047 C C . GLY A 1 134 ? 1.039 1.716 16.073 1.00 90.25 134 GLY A C 1
ATOM 1048 O O . GLY A 1 134 ? 0.473 2.809 16.189 1.00 90.25 134 GLY A O 1
ATOM 1049 N N . ILE A 1 135 ? 0.819 0.917 15.033 1.00 86.31 135 ILE A N 1
ATOM 1050 C CA . ILE A 1 135 ? -0.005 1.305 13.880 1.00 86.31 135 ILE A CA 1
ATOM 1051 C C . ILE A 1 135 ? -1.465 1.490 14.263 1.00 86.31 135 ILE A C 1
ATOM 1053 O O . ILE A 1 135 ? -2.084 2.488 13.888 1.00 86.31 135 ILE A O 1
ATOM 1057 N N . ALA A 1 136 ? -2.021 0.604 15.089 1.00 86.56 136 ALA A N 1
ATOM 1058 C CA . ALA A 1 136 ? -3.376 0.788 15.600 1.00 86.56 136 ALA A CA 1
ATOM 1059 C C . ALA A 1 136 ? -3.519 2.113 16.379 1.00 86.56 136 ALA A C 1
ATOM 1061 O O . ALA A 1 136 ? -4.551 2.787 16.288 1.00 86.56 136 ALA A O 1
ATOM 1062 N N . LYS A 1 137 ? -2.484 2.543 17.114 1.00 90.19 137 LYS A N 1
ATOM 1063 C CA . LYS A 1 137 ? -2.464 3.854 17.787 1.00 90.19 137 LYS A CA 1
ATOM 1064 C C . LYS A 1 137 ? -2.420 5.011 16.783 1.00 90.19 137 LYS A C 1
ATOM 1066 O O . LYS A 1 137 ? -3.110 6.010 16.998 1.00 90.19 137 LYS A O 1
ATOM 1071 N N . MET A 1 138 ? -1.659 4.887 15.699 1.00 88.75 138 MET A N 1
ATOM 1072 C CA . MET A 1 138 ? -1.593 5.893 14.631 1.00 88.75 138 MET A CA 1
ATOM 1073 C C . MET A 1 138 ? -2.921 6.028 13.884 1.00 88.75 138 MET A C 1
ATOM 1075 O O . MET A 1 138 ? -3.454 7.135 13.800 1.00 88.75 138 MET A O 1
ATOM 1079 N N . ILE A 1 139 ? -3.513 4.908 13.455 1.00 86.44 139 ILE A N 1
ATOM 1080 C CA . ILE A 1 139 ? -4.842 4.878 12.828 1.00 86.44 139 ILE A CA 1
ATOM 1081 C C . ILE A 1 139 ? -5.869 5.524 13.760 1.00 86.44 139 ILE A C 1
ATOM 1083 O O . ILE A 1 139 ? -6.652 6.362 13.327 1.00 86.44 139 ILE A O 1
ATOM 1087 N N . ARG A 1 140 ? -5.834 5.229 15.066 1.00 89.00 140 ARG A N 1
ATOM 1088 C CA . ARG A 1 140 ? -6.721 5.889 16.038 1.00 89.00 140 ARG A CA 1
ATOM 1089 C C . ARG A 1 140 ? -6.561 7.406 16.055 1.00 89.00 140 ARG A C 1
ATOM 1091 O O . ARG A 1 140 ? -7.571 8.104 16.095 1.00 89.00 140 ARG A O 1
ATOM 1098 N N . ARG A 1 141 ? -5.327 7.918 16.068 1.00 90.44 141 ARG A N 1
ATOM 1099 C CA . ARG A 1 141 ? -5.068 9.369 16.060 1.00 90.44 141 ARG A CA 1
ATOM 1100 C C . ARG A 1 141 ? -5.628 10.014 14.795 1.00 90.44 141 ARG A C 1
ATOM 1102 O O . ARG A 1 141 ? -6.289 11.041 14.900 1.00 90.44 141 ARG A O 1
ATOM 1109 N N . LEU A 1 142 ? -5.407 9.382 13.644 1.00 87.62 142 LEU A N 1
ATOM 1110 C CA . LEU A 1 142 ? -5.912 9.843 12.355 1.00 87.62 142 LEU A CA 1
ATOM 1111 C C . LEU A 1 142 ? -7.444 9.857 12.320 1.00 87.62 142 LEU A C 1
ATOM 1113 O O . LEU A 1 142 ? -8.032 10.906 12.083 1.00 87.62 142 LEU A O 1
ATOM 1117 N N . ILE A 1 143 ? -8.091 8.729 12.627 1.00 85.12 143 ILE A N 1
ATOM 1118 C CA . ILE A 1 143 ? -9.555 8.619 12.608 1.00 85.12 143 ILE A CA 1
ATOM 1119 C C . ILE A 1 143 ? -10.194 9.614 13.577 1.00 85.12 143 ILE A C 1
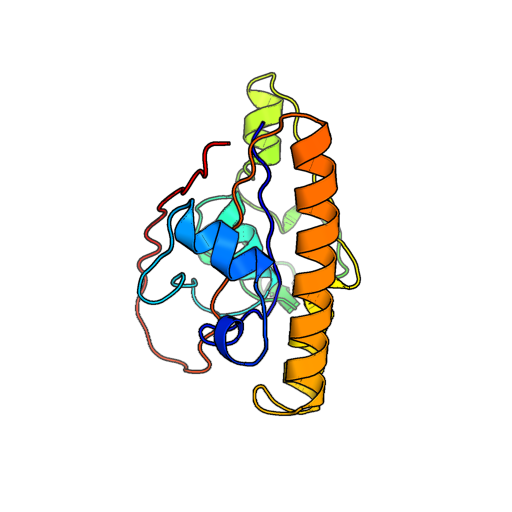ATOM 1121 O O . ILE A 1 143 ? -11.135 10.296 13.196 1.00 85.12 143 ILE A O 1
ATOM 1125 N N . ARG A 1 144 ? -9.652 9.775 14.790 1.00 88.50 144 ARG A N 1
ATOM 1126 C CA . ARG A 1 144 ? -10.168 10.768 15.743 1.00 88.50 144 ARG A CA 1
ATOM 1127 C C . ARG A 1 144 ? -10.044 12.199 15.213 1.00 88.50 144 ARG A C 1
ATOM 1129 O O . ARG A 1 144 ? -10.926 13.011 15.456 1.00 88.50 144 ARG A O 1
ATOM 1136 N N . GLY A 1 145 ? -8.959 12.515 14.505 1.00 87.25 145 GLY A N 1
ATOM 1137 C CA . GLY A 1 145 ? -8.803 13.811 13.842 1.00 87.25 145 GLY A CA 1
ATOM 1138 C C . GLY A 1 145 ? -9.830 14.028 12.728 1.00 87.25 145 GLY A C 1
ATOM 1139 O O . GLY A 1 145 ? -10.371 15.120 12.611 1.00 87.25 145 GLY A O 1
ATOM 1140 N N . LEU A 1 146 ? -10.133 12.984 11.953 1.00 84.31 146 LEU A N 1
ATOM 1141 C CA . LEU A 1 146 ? -11.091 13.032 10.842 1.00 84.31 146 LEU A CA 1
ATOM 1142 C C . LEU A 1 146 ? -12.554 13.069 11.308 1.00 84.31 146 LEU A C 1
ATOM 1144 O O . LEU A 1 146 ? -13.381 13.737 10.693 1.00 84.31 146 LEU A O 1
ATOM 1148 N N . GLU A 1 147 ? -12.876 12.414 12.424 1.00 81.50 147 GLU A N 1
ATOM 1149 C CA . GLU A 1 147 ? -14.193 12.517 13.069 1.00 81.50 147 GLU A CA 1
ATOM 1150 C C . GLU A 1 147 ? -14.502 13.966 13.469 1.00 81.50 147 GLU A C 1
ATOM 1152 O O . GLU A 1 147 ? -15.622 14.435 13.283 1.00 81.50 147 GLU A O 1
ATOM 1157 N N . LEU A 1 148 ? -13.498 14.710 13.949 1.00 83.88 148 LEU A N 1
ATOM 1158 C CA . LEU A 1 148 ? -13.652 16.128 14.295 1.00 83.88 148 LEU A CA 1
ATOM 1159 C C . LEU A 1 148 ? -13.901 17.025 13.074 1.00 83.88 148 LEU A C 1
ATOM 1161 O O . LEU A 1 148 ? -14.417 18.128 13.232 1.00 83.88 148 LEU A O 1
ATOM 1165 N N . THR A 1 149 ? -13.538 16.576 11.870 1.00 78.44 149 THR A N 1
ATOM 1166 C CA . THR A 1 149 ? -13.738 17.326 10.621 1.00 78.44 149 THR A CA 1
ATOM 1167 C C . THR A 1 149 ? -14.946 16.840 9.815 1.00 78.44 149 THR A C 1
ATOM 1169 O O . THR A 1 149 ? -15.220 17.400 8.753 1.00 78.44 149 THR A O 1
ATOM 1172 N N . GLY A 1 150 ? -15.678 15.826 10.300 1.00 66.00 150 GLY A N 1
ATOM 1173 C CA . GLY A 1 150 ? -16.848 15.254 9.623 1.00 66.00 150 GLY A CA 1
ATOM 1174 C C . GLY A 1 150 ? -16.509 14.517 8.322 1.00 66.00 150 GLY A C 1
ATOM 1175 O O . GLY A 1 150 ? -17.308 14.513 7.386 1.00 66.00 150 GLY A O 1
ATOM 1176 N N . GLN A 1 151 ? -15.302 13.950 8.213 1.00 64.69 151 GLN A N 1
ATOM 1177 C CA . GLN A 1 151 ? -14.799 13.368 6.967 1.00 64.69 151 GLN A CA 1
ATOM 1178 C C . GLN A 1 151 ? -14.899 11.832 6.922 1.00 64.69 151 GLN A C 1
ATOM 1180 O O . GLN A 1 151 ? -14.542 11.128 7.862 1.00 64.69 151 GLN A O 1
ATOM 1185 N N . MET A 1 152 ? -15.331 11.312 5.768 1.00 51.91 152 MET A N 1
ATOM 1186 C CA . MET A 1 152 ? -15.424 9.877 5.461 1.00 51.91 152 MET A CA 1
ATOM 1187 C C . MET A 1 152 ? -14.040 9.251 5.198 1.00 51.91 152 MET A C 1
ATOM 1189 O O . MET A 1 152 ? -13.190 9.876 4.559 1.00 51.91 152 MET A O 1
ATOM 1193 N N . VAL A 1 153 ? -13.827 7.998 5.631 1.00 56.94 153 VAL A N 1
ATOM 1194 C CA . VAL A 1 153 ? -12.543 7.277 5.492 1.00 56.94 153 VAL A CA 1
ATOM 1195 C C . VAL A 1 153 ? -12.733 5.886 4.886 1.00 56.94 153 VAL A C 1
ATOM 1197 O O . VAL A 1 153 ? -13.592 5.128 5.329 1.00 56.94 153 VAL A O 1
ATOM 1200 N N . CYS A 1 154 ? -11.890 5.535 3.909 1.00 50.94 154 CYS A N 1
ATOM 1201 C CA . CYS A 1 154 ? -11.839 4.222 3.262 1.00 50.94 154 CYS A CA 1
ATOM 1202 C C . CYS A 1 154 ? -10.508 3.525 3.612 1.00 50.94 154 CYS A C 1
ATOM 1204 O O . CYS A 1 154 ? -9.493 3.687 2.940 1.00 50.94 154 CYS A O 1
ATOM 1206 N N . LEU A 1 155 ? -10.477 2.754 4.700 1.00 54.44 155 LEU A N 1
ATOM 1207 C CA . LEU A 1 155 ? -9.256 2.065 5.135 1.00 54.44 155 LEU A CA 1
ATOM 1208 C C . LEU A 1 155 ? -9.043 0.767 4.334 1.00 54.44 155 LEU A C 1
ATOM 1210 O O . LEU A 1 155 ? -9.878 -0.133 4.403 1.00 54.44 155 LEU A O 1
ATOM 1214 N N . GLN A 1 156 ? -7.906 0.637 3.640 1.00 54.75 156 GLN A N 1
ATOM 1215 C CA . GLN A 1 156 ? -7.540 -0.575 2.901 1.00 54.75 156 GLN A CA 1
ATOM 1216 C C . GLN A 1 156 ? -6.348 -1.283 3.567 1.00 54.75 156 GLN A C 1
ATOM 1218 O O . GLN A 1 156 ? -5.200 -0.879 3.451 1.00 54.75 156 GLN A O 1
ATOM 1223 N N . ILE A 1 157 ? -6.613 -2.382 4.274 1.00 54.56 157 ILE A N 1
ATOM 1224 C CA . ILE A 1 157 ? -5.572 -3.178 4.946 1.00 54.56 157 ILE A CA 1
ATOM 1225 C C . ILE A 1 157 ? -5.096 -4.301 4.001 1.00 54.56 157 ILE A C 1
ATOM 1227 O O . ILE A 1 157 ? -5.911 -5.119 3.565 1.00 54.56 157 ILE A O 1
ATOM 1231 N N . LEU A 1 158 ? -3.797 -4.346 3.671 1.00 47.59 158 LEU A N 1
ATOM 1232 C CA . LEU A 1 158 ? -3.2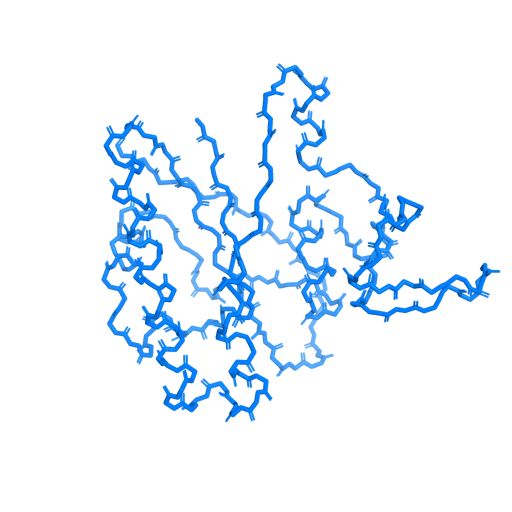19 -5.232 2.641 1.00 47.59 158 LEU A CA 1
ATOM 1233 C C . LEU A 1 158 ? -2.646 -6.540 3.212 1.00 47.59 158 LEU A C 1
ATOM 1235 O O . LEU A 1 158 ? -1.762 -6.510 4.053 1.00 47.59 158 LEU A O 1
ATOM 1239 N N . LYS A 1 159 ? -3.091 -7.699 2.705 1.00 46.44 159 LYS A N 1
ATOM 1240 C CA . LYS A 1 159 ? -2.613 -9.050 3.078 1.00 46.44 159 LYS A CA 1
ATOM 1241 C C . LYS A 1 159 ? -1.320 -9.408 2.341 1.00 46.44 159 LYS A C 1
ATOM 1243 O O . LYS A 1 159 ? -1.305 -9.331 1.126 1.00 46.44 159 LYS A O 1
ATOM 1248 N N . PHE A 1 160 ? -0.343 -10.000 3.028 1.00 36.84 160 PHE A N 1
ATOM 1249 C CA . PHE A 1 160 ? 0.817 -10.659 2.408 1.00 36.84 160 PHE A CA 1
ATOM 1250 C C . PHE A 1 160 ? 0.810 -12.162 2.726 1.00 36.84 160 PHE A C 1
ATOM 1252 O O . PHE A 1 160 ? 0.932 -12.535 3.897 1.00 36.84 160 PHE A O 1
ATOM 1259 N N . PRO A 1 161 ? 0.625 -13.056 1.738 1.00 30.23 161 PRO A N 1
ATOM 1260 C CA . PRO A 1 161 ? 0.940 -14.466 1.900 1.00 30.23 161 PRO A CA 1
ATOM 1261 C C . PRO A 1 161 ? 2.378 -14.752 1.442 1.00 30.23 161 PRO A C 1
ATOM 1263 O O . PRO A 1 161 ? 2.760 -14.427 0.323 1.00 30.23 161 PRO A O 1
ATOM 1266 N N . VAL A 1 162 ? 3.154 -15.430 2.287 1.00 32.22 162 VAL A N 1
ATOM 1267 C CA . VAL A 1 162 ? 4.411 -16.069 1.879 1.00 32.22 162 VAL A CA 1
ATOM 1268 C C . VAL A 1 162 ? 4.061 -17.436 1.286 1.00 32.22 162 VAL A C 1
ATOM 1270 O O . VAL A 1 162 ? 3.975 -18.412 2.022 1.00 32.22 162 VAL A O 1
ATOM 1273 N N . SER A 1 163 ? 3.793 -17.512 -0.021 1.00 32.66 163 SER A N 1
ATOM 1274 C CA . SER A 1 163 ? 3.913 -18.766 -0.790 1.00 32.66 163 SER A CA 1
ATOM 1275 C C . SER A 1 163 ? 3.785 -18.521 -2.295 1.00 32.66 163 SER A C 1
ATOM 1277 O O . SER A 1 163 ? 2.919 -17.773 -2.740 1.00 32.66 163 SER A O 1
ATOM 1279 N N . SER A 1 164 ? 4.627 -19.206 -3.061 1.00 32.25 164 SER A N 1
ATOM 1280 C CA . SER A 1 164 ? 5.002 -18.984 -4.462 1.00 32.25 164 SER A CA 1
ATOM 1281 C C . SER A 1 164 ? 3.999 -19.409 -5.541 1.00 32.25 164 SER A C 1
ATOM 1283 O O . SER A 1 164 ? 4.344 -19.341 -6.713 1.00 32.25 164 SER A O 1
ATOM 1285 N N . ASN A 1 165 ? 2.776 -19.821 -5.208 1.00 33.72 165 ASN A N 1
ATOM 1286 C CA . ASN A 1 165 ? 1.852 -20.377 -6.200 1.00 33.72 165 ASN A CA 1
ATOM 1287 C C . ASN A 1 165 ? 0.420 -19.910 -5.947 1.00 33.72 165 ASN A C 1
ATOM 1289 O O . ASN A 1 165 ? -0.234 -20.547 -5.140 1.00 33.72 165 ASN A O 1
ATOM 1293 N N . PHE A 1 166 ? -0.080 -18.871 -6.631 1.00 33.56 166 PHE A N 1
ATOM 1294 C CA . PHE A 1 166 ? -1.509 -18.743 -6.974 1.00 33.56 166 PHE A CA 1
ATOM 1295 C C . PHE A 1 166 ? -1.739 -17.752 -8.130 1.00 33.56 166 PHE A C 1
ATOM 1297 O O . PHE A 1 166 ? -1.106 -16.704 -8.224 1.00 33.56 166 PHE A O 1
ATOM 1304 N N . THR A 1 167 ? -2.654 -18.147 -9.017 1.00 29.67 167 THR A N 1
ATOM 1305 C CA . THR A 1 167 ? -3.033 -17.529 -10.294 1.00 29.67 167 THR A CA 1
ATOM 1306 C C . THR A 1 167 ? -3.839 -16.233 -10.126 1.00 29.67 167 THR A C 1
ATOM 1308 O O . THR A 1 167 ? -4.603 -16.081 -9.175 1.00 29.67 167 THR A O 1
ATOM 1311 N N . LEU A 1 168 ? -3.666 -15.329 -11.101 1.00 34.88 168 LEU A N 1
ATOM 1312 C CA . LEU A 1 168 ? -4.279 -14.006 -11.258 1.00 34.88 168 LEU A CA 1
ATOM 1313 C C . LEU A 1 168 ? -5.802 -13.992 -11.068 1.00 34.88 168 LEU A C 1
ATOM 1315 O O . LEU A 1 168 ? -6.488 -14.529 -11.924 1.00 34.88 168 LEU A O 1
ATOM 1319 N N . TYR A 1 169 ? -6.305 -13.255 -10.070 1.00 24.81 169 TYR A N 1
ATOM 1320 C CA . TYR A 1 169 ? -7.531 -12.441 -10.166 1.00 24.81 169 TYR A CA 1
ATOM 1321 C C . TYR A 1 169 ? -7.510 -11.350 -9.077 1.00 24.81 169 TYR A C 1
ATOM 1323 O O . TYR A 1 169 ? -7.709 -11.635 -7.896 1.00 24.81 169 TYR A O 1
ATOM 1331 N N . SER A 1 170 ? -7.296 -10.086 -9.459 1.00 30.33 170 SER A N 1
ATOM 1332 C CA . SER A 1 170 ? -7.518 -8.930 -8.580 1.00 30.33 170 SER A CA 1
ATOM 1333 C C . SER A 1 170 ? -8.995 -8.531 -8.643 1.00 30.33 170 SER A C 1
ATOM 1335 O O . SER A 1 170 ? -9.428 -7.840 -9.565 1.00 30.33 170 SER A O 1
ATOM 1337 N N . VAL A 1 171 ? -9.797 -8.979 -7.678 1.00 25.47 171 VAL A N 1
ATOM 1338 C CA . VAL A 1 171 ? -11.167 -8.475 -7.509 1.00 25.47 171 VAL A CA 1
ATOM 1339 C C . VAL A 1 171 ? -11.093 -7.171 -6.714 1.00 25.47 171 VAL A C 1
ATOM 1341 O O . VAL A 1 171 ? -10.935 -7.192 -5.493 1.00 25.47 171 VAL A O 1
ATOM 1344 N N . PHE A 1 172 ? -11.212 -6.032 -7.399 1.00 29.52 172 PHE A N 1
ATOM 1345 C CA . PHE A 1 172 ? -11.424 -4.738 -6.750 1.00 29.52 172 PHE A CA 1
ATOM 1346 C C . PHE A 1 172 ? -12.830 -4.713 -6.142 1.00 29.52 172 PHE A C 1
ATOM 1348 O O . PHE A 1 172 ? -13.831 -4.666 -6.855 1.00 29.52 172 PHE A O 1
ATOM 1355 N N . LYS A 1 173 ? -12.920 -4.736 -4.812 1.00 24.09 173 LYS A N 1
ATOM 1356 C CA . LYS A 1 173 ? -14.112 -4.264 -4.103 1.00 24.09 173 LYS A CA 1
ATOM 1357 C C . LYS A 1 173 ? -13.710 -3.038 -3.292 1.00 24.09 173 LYS A C 1
ATOM 1359 O O . LYS A 1 173 ? -12.964 -3.153 -2.325 1.00 24.09 173 LYS A O 1
ATOM 1364 N N . ASN A 1 174 ? -14.185 -1.874 -3.725 1.00 28.92 174 ASN A N 1
ATOM 1365 C CA . ASN A 1 174 ? -14.104 -0.630 -2.965 1.00 28.92 174 ASN A CA 1
ATOM 1366 C C . ASN A 1 174 ? -15.067 -0.724 -1.772 1.00 28.92 174 ASN A C 1
ATOM 1368 O O . ASN A 1 174 ? -16.212 -1.143 -1.946 1.00 28.92 174 ASN A O 1
ATOM 1372 N N . PHE A 1 175 ? -14.622 -0.337 -0.576 1.00 33.88 175 PHE A N 1
ATOM 1373 C CA . PHE A 1 175 ? -15.425 -0.423 0.647 1.00 33.88 175 PHE A CA 1
ATOM 1374 C C . PHE A 1 175 ? -15.390 0.903 1.413 1.00 33.88 175 PHE A C 1
ATOM 1376 O O . PHE A 1 175 ? -14.378 1.257 2.009 1.00 33.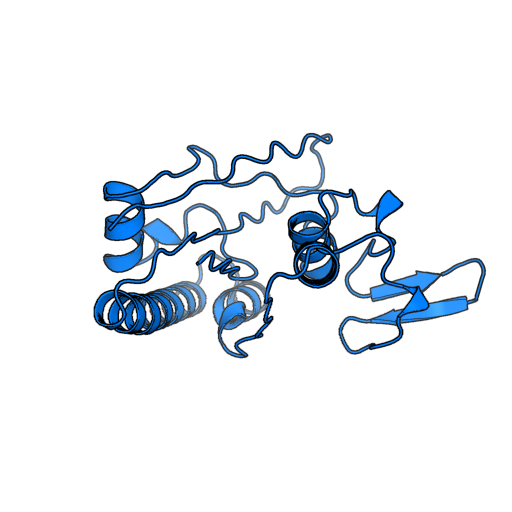88 175 PHE A O 1
ATOM 1383 N N . CYS A 1 176 ? -16.510 1.625 1.420 1.00 29.11 176 CYS A N 1
ATOM 1384 C CA . CYS A 1 176 ? -16.681 2.860 2.186 1.00 29.11 176 CYS A CA 1
ATOM 1385 C C . CYS A 1 176 ? -17.360 2.576 3.534 1.00 29.11 176 CYS A C 1
ATOM 1387 O O . CYS A 1 176 ? -18.269 1.750 3.611 1.00 29.11 176 CYS A O 1
ATOM 1389 N N . VAL A 1 177 ? -16.949 3.295 4.581 1.00 31.73 177 VAL A N 1
ATOM 1390 C CA . VAL A 1 177 ? -17.645 3.345 5.876 1.00 31.73 177 VAL A CA 1
ATOM 1391 C C . VAL A 1 177 ? -18.295 4.718 6.013 1.00 31.73 177 VAL A C 1
ATOM 1393 O O . VAL A 1 177 ? -17.596 5.726 5.906 1.00 31.73 177 VAL A O 1
ATOM 1396 N N . TYR A 1 178 ? -19.613 4.757 6.224 1.00 29.00 178 TYR A N 1
ATOM 1397 C CA . TYR A 1 178 ? -20.351 5.988 6.521 1.00 29.00 178 TYR A CA 1
ATOM 1398 C C . TYR A 1 178 ? -20.224 6.328 8.014 1.00 29.00 178 TYR A C 1
ATOM 1400 O O . TYR A 1 178 ? -20.313 5.433 8.857 1.00 29.00 178 TYR A O 1
ATOM 1408 N N . TRP A 1 179 ? -20.027 7.612 8.316 1.00 37.44 179 TRP A N 1
ATOM 1409 C CA . TRP A 1 179 ? -20.170 8.201 9.650 1.00 37.44 179 TRP A CA 1
ATOM 1410 C C . TRP A 1 179 ? -21.279 9.243 9.604 1.00 37.44 179 TRP A C 1
ATOM 1412 O O . TRP A 1 179 ? -21.329 9.971 8.584 1.00 37.44 179 TRP A O 1
#

InterPro domains:
  IPR002591 Type I phosphodiesterase/nucleotide pyrophosphatase/phosphate transferase [PF01663] (2-112)
  IPR017850 Alkaline-phosphatase-like, core domain superfamily [G3DSA:3.40.720.10] (1-114)
  IPR017850 Alkaline-phosphatase-like, core domain superfamily [SSF53649] (2-144)